Protein AF-A0A2M7XHK0-F1 (afdb_monomer)

InterPro domains:
  IPR019109 Magnetosome protein MamF/MmsF [PF09685] (21-106)

Structure (mmCIF, N/CA/C/O backbone):
data_AF-A0A2M7XHK0-F1
#
_entry.id   AF-A0A2M7XHK0-F1
#
loop_
_atom_site.group_PDB
_atom_site.id
_atom_site.type_symbol
_atom_site.label_atom_id
_atom_site.label_alt_id
_atom_site.label_comp_id
_atom_site.label_asym_id
_atom_site.label_entity_id
_atom_site.label_seq_id
_atom_site.pdbx_PDB_ins_code
_atom_site.Cartn_x
_atom_site.Cartn_y
_atom_site.Cartn_z
_atom_site.occupancy
_atom_site.B_iso_or_equiv
_atom_site.auth_seq_id
_atom_site.auth_comp_id
_atom_site.auth_asym_id
_atom_site.auth_atom_id
_atom_site.pdbx_PDB_model_num
ATOM 1 N N . MET A 1 1 ? -38.949 20.195 21.338 1.00 59.47 1 MET A N 1
ATOM 2 C CA . MET A 1 1 ? -37.762 19.516 20.780 1.00 59.47 1 MET A CA 1
ATOM 3 C C . MET A 1 1 ? -36.693 20.575 20.617 1.00 59.47 1 MET A C 1
ATOM 5 O O . MET A 1 1 ? -36.895 21.491 19.834 1.00 59.47 1 MET A O 1
ATOM 9 N N . ASP A 1 2 ? -35.660 20.538 21.456 1.00 71.19 2 ASP A N 1
ATOM 10 C CA . ASP A 1 2 ? -34.591 21.542 21.457 1.00 71.19 2 ASP A CA 1
ATOM 11 C C . ASP A 1 2 ? -33.578 21.239 20.339 1.00 71.19 2 ASP A C 1
ATOM 13 O O . ASP A 1 2 ? -33.194 20.088 20.125 1.00 71.19 2 ASP A O 1
ATOM 17 N N . SER A 1 3 ? -33.152 22.291 19.643 1.00 61.66 3 SER A N 1
ATOM 18 C CA . SER A 1 3 ? -32.046 22.348 18.682 1.00 61.66 3 SER A CA 1
ATOM 19 C C . SER A 1 3 ? -30.752 21.634 19.115 1.00 61.66 3 SER A C 1
ATOM 21 O O . SER A 1 3 ? -29.997 21.183 18.253 1.00 61.66 3 SER A O 1
ATOM 23 N N . SER A 1 4 ? -30.514 21.460 20.420 1.00 61.34 4 SER A N 1
ATOM 24 C CA . SER A 1 4 ? -29.409 20.652 20.962 1.00 61.34 4 SER A CA 1
ATOM 25 C C . SER A 1 4 ? -29.498 19.162 20.584 1.00 61.34 4 SER A C 1
ATOM 27 O O . SER A 1 4 ? -28.488 18.561 20.223 1.00 61.34 4 SER A O 1
ATOM 29 N N . SER A 1 5 ? -30.707 18.588 20.549 1.00 59.81 5 SER A N 1
ATOM 30 C CA . SER A 1 5 ? -30.943 17.179 20.178 1.00 59.81 5 SER A CA 1
ATOM 31 C C . SER A 1 5 ? -30.759 16.899 18.679 1.00 59.81 5 SER A C 1
ATOM 33 O O . SER A 1 5 ? -30.423 15.784 18.284 1.00 59.81 5 SER A O 1
ATOM 35 N N . ILE A 1 6 ? -30.927 17.924 17.837 1.00 62.75 6 ILE A N 1
ATOM 36 C CA . ILE A 1 6 ? -30.691 17.844 16.388 1.00 62.75 6 ILE A CA 1
ATOM 37 C C . ILE A 1 6 ? -29.180 17.887 16.104 1.00 62.75 6 ILE A C 1
ATOM 39 O O . ILE A 1 6 ? -28.692 17.134 15.261 1.00 62.75 6 ILE A O 1
ATOM 43 N N . ASN A 1 7 ? -28.423 18.684 16.867 1.00 57.84 7 ASN A N 1
ATOM 44 C CA . ASN A 1 7 ? -26.976 18.840 16.693 1.00 57.84 7 ASN A CA 1
ATOM 45 C C . ASN A 1 7 ? -26.150 17.639 17.191 1.00 57.84 7 ASN A C 1
ATOM 47 O O . ASN A 1 7 ? -25.118 17.339 16.592 1.00 57.84 7 ASN A O 1
ATOM 51 N N . GLU A 1 8 ? -26.596 16.898 18.211 1.00 56.47 8 GLU A N 1
ATOM 52 C CA . GLU A 1 8 ? -25.921 15.648 18.613 1.00 56.47 8 GLU A CA 1
ATOM 53 C C . GLU A 1 8 ? -26.088 14.527 17.576 1.00 56.47 8 GLU A C 1
ATOM 55 O O . GLU A 1 8 ? -25.137 13.794 17.295 1.00 56.47 8 GLU A O 1
ATOM 60 N N . SER A 1 9 ? -27.260 14.436 16.934 1.00 50.25 9 SER A N 1
ATOM 61 C CA . SER A 1 9 ? 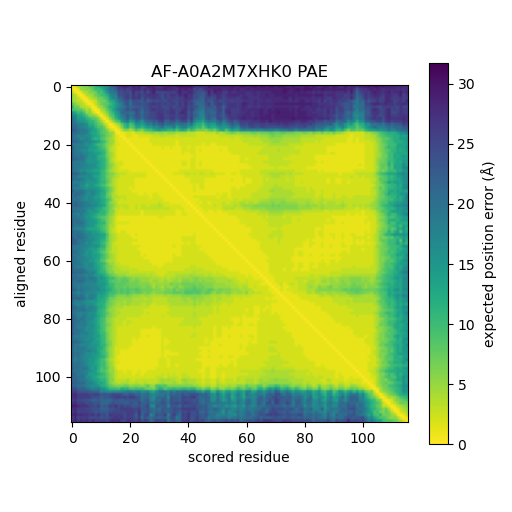-27.514 13.437 15.883 1.00 50.25 9 SER A CA 1
ATOM 62 C C . SER A 1 9 ? -26.663 13.657 14.624 1.00 50.25 9 SER A C 1
ATOM 64 O O . SER A 1 9 ? -26.352 12.705 13.913 1.00 50.25 9 SER A O 1
ATOM 66 N N . PHE A 1 10 ? -26.235 14.901 14.381 1.00 54.53 10 PHE A N 1
ATOM 67 C CA . PHE A 1 10 ? -25.440 15.292 13.215 1.00 54.53 10 PHE A CA 1
ATOM 68 C C . PHE A 1 10 ? -23.922 15.303 13.485 1.00 54.53 10 PHE A C 1
ATOM 70 O O . PHE A 1 10 ? -23.126 15.265 12.550 1.00 54.53 10 PHE A O 1
ATOM 77 N N . SER A 1 11 ? -23.505 15.310 14.757 1.00 47.94 11 SER A N 1
ATOM 78 C CA . SER A 1 11 ? -22.093 15.350 15.180 1.00 47.94 11 SER A CA 1
ATOM 79 C C . SER A 1 11 ? -21.393 13.973 15.161 1.00 47.94 11 SER A C 1
ATOM 81 O O . SER A 1 11 ? -20.178 13.877 15.327 1.00 47.94 11 SER A O 1
ATOM 83 N N . SER A 1 12 ? -22.123 12.878 14.919 1.00 48.69 12 SER A N 1
ATOM 84 C CA . SER A 1 12 ? -21.636 11.498 15.110 1.00 48.69 12 SER A CA 1
ATOM 85 C C . SER A 1 12 ? -21.327 10.706 13.827 1.00 48.69 12 SER A C 1
ATOM 87 O O . SER A 1 12 ? -21.318 9.478 13.852 1.00 48.69 12 SER A O 1
ATOM 89 N N . SER A 1 13 ? -21.048 11.346 12.686 1.00 51.34 13 SER A N 1
ATOM 90 C CA . SER A 1 13 ? -20.958 10.613 11.406 1.00 51.34 13 SER A CA 1
ATOM 91 C C . SER A 1 13 ? -19.550 10.175 10.965 1.00 51.34 13 SER A C 1
ATOM 93 O O . SER A 1 13 ? -19.389 9.749 9.820 1.00 51.34 13 SER A O 1
ATOM 9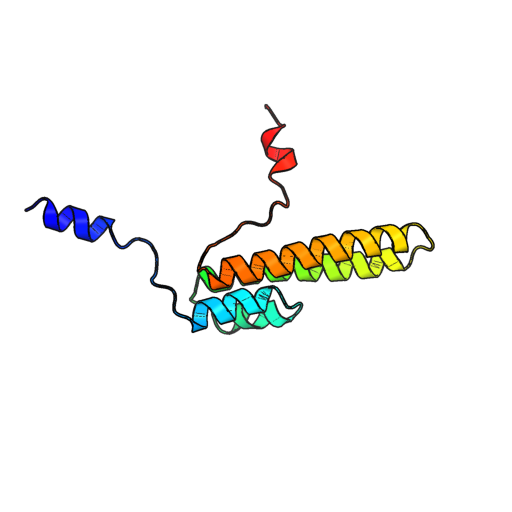5 N N . LYS A 1 14 ? -18.520 10.273 11.818 1.00 52.12 14 LYS A N 1
ATOM 96 C CA . LYS A 1 14 ? -17.243 9.571 11.593 1.00 52.12 14 LYS A CA 1
ATOM 97 C C . LYS A 1 14 ? -17.121 8.443 12.615 1.00 52.12 14 LYS A C 1
ATOM 99 O O . LYS A 1 14 ? -17.154 8.740 13.810 1.00 52.12 14 LYS A O 1
ATOM 104 N N . PRO A 1 15 ? -16.981 7.173 12.193 1.00 62.59 15 PRO A N 1
ATOM 105 C CA . PRO A 1 15 ? -16.735 6.099 13.143 1.00 62.59 15 PRO A CA 1
ATOM 106 C C . PRO A 1 15 ? -15.466 6.428 13.937 1.00 62.59 15 PRO A C 1
ATOM 108 O O . PRO A 1 15 ? -14.435 6.775 13.357 1.00 62.59 15 PRO A O 1
ATOM 111 N N . ASN A 1 16 ? -15.538 6.342 15.267 1.00 81.25 16 ASN A N 1
ATOM 112 C CA . ASN A 1 16 ? -14.351 6.400 16.115 1.00 81.25 16 ASN A CA 1
ATOM 113 C C . ASN A 1 16 ? -13.533 5.123 15.873 1.00 81.25 16 ASN A C 1
ATOM 115 O O . ASN A 1 16 ? -13.749 4.108 16.530 1.00 81.25 16 ASN A O 1
ATOM 119 N N . LEU A 1 17 ? -12.636 5.170 14.885 1.00 92.00 17 LEU A N 1
ATOM 120 C CA . LEU A 1 17 ? -11.798 4.040 14.489 1.00 92.00 17 LEU A CA 1
ATOM 121 C C . LEU A 1 17 ? -10.839 3.661 15.616 1.00 92.00 17 LEU A C 1
ATOM 123 O O . LEU A 1 17 ? -10.044 4.490 16.078 1.00 92.00 17 LEU A O 1
ATOM 127 N N . SER A 1 18 ? -10.869 2.391 16.010 1.00 95.44 18 SER A N 1
ATOM 128 C CA . SER A 1 18 ? -9.920 1.861 16.991 1.00 95.44 18 SER A CA 1
ATOM 129 C C . SER A 1 18 ? -8.493 1.811 16.426 1.00 95.44 18 SER A C 1
ATOM 131 O O . SER A 1 18 ? -8.274 1.759 15.212 1.00 95.44 18 SER A O 1
ATOM 133 N N . TRP A 1 19 ? -7.490 1.779 17.309 1.00 95.88 19 TRP A N 1
ATOM 134 C CA . TRP A 1 19 ? -6.096 1.573 16.896 1.00 95.88 19 TRP A CA 1
ATOM 135 C C . TRP A 1 19 ? -5.895 0.259 16.1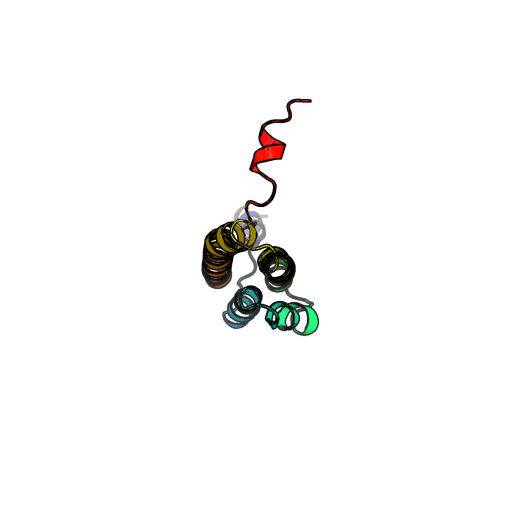45 1.00 95.88 19 TRP A C 1
ATOM 137 O O . TRP A 1 19 ? -5.119 0.209 15.193 1.00 95.88 19 TRP A O 1
ATOM 147 N N . GLU A 1 20 ? -6.628 -0.783 16.529 1.00 96.50 20 GLU A N 1
ATOM 148 C CA . GLU A 1 20 ? -6.600 -2.058 15.825 1.00 96.50 20 GLU A CA 1
ATOM 149 C C . GLU A 1 20 ? -7.077 -1.896 14.383 1.00 96.50 20 GLU A C 1
ATOM 151 O O . GLU A 1 20 ? -6.367 -2.292 13.466 1.00 96.50 20 GLU A O 1
ATOM 156 N N . GLU A 1 21 ? -8.232 -1.270 14.147 1.00 96.12 21 GLU A N 1
ATOM 157 C CA . GLU A 1 21 ? -8.741 -1.064 12.783 1.00 96.12 21 GLU A CA 1
ATOM 158 C C . GLU A 1 21 ? -7.747 -0.309 11.898 1.00 96.12 21 GLU A C 1
ATOM 160 O O . GLU A 1 21 ? -7.528 -0.697 10.749 1.00 96.12 21 GLU A O 1
ATOM 165 N N . LYS A 1 22 ? -7.083 0.707 12.455 1.00 97.75 22 LYS A N 1
ATOM 166 C CA . LYS A 1 22 ? -6.033 1.472 11.769 1.00 97.75 22 LYS A CA 1
ATOM 167 C C . LYS A 1 22 ? -4.816 0.621 11.415 1.00 97.75 22 LYS A C 1
ATOM 169 O O . LYS A 1 22 ? -4.300 0.727 10.303 1.00 97.75 22 LYS A O 1
ATOM 174 N N . ILE A 1 23 ? -4.372 -0.246 12.325 1.00 98.25 23 ILE A N 1
ATOM 175 C CA . ILE A 1 23 ? -3.262 -1.176 12.073 1.00 98.25 23 ILE A CA 1
ATOM 176 C C . ILE A 1 23 ? -3.649 -2.177 10.982 1.00 98.25 23 ILE A C 1
ATOM 178 O O . ILE A 1 23 ? -2.887 -2.376 10.038 1.00 98.25 23 ILE A O 1
ATOM 182 N N . PHE A 1 24 ? -4.843 -2.767 11.063 1.00 98.12 24 PHE A N 1
ATOM 183 C CA . PHE A 1 24 ? -5.329 -3.700 10.046 1.00 98.12 24 PHE A CA 1
ATOM 184 C C . PHE A 1 24 ? -5.443 -3.039 8.668 1.00 98.12 24 PHE A C 1
ATOM 186 O O . PHE A 1 24 ? -5.056 -3.651 7.676 1.00 98.12 24 PHE A O 1
ATOM 193 N N . ALA A 1 25 ? -5.907 -1.791 8.599 1.00 98.06 25 ALA A N 1
ATOM 194 C CA . ALA A 1 25 ? -5.901 -1.009 7.368 1.00 98.06 25 ALA A CA 1
ATOM 195 C C . ALA A 1 25 ? -4.475 -0.799 6.829 1.00 98.06 25 ALA A C 1
ATOM 197 O O . ALA A 1 25 ? -4.216 -1.109 5.665 1.00 98.06 25 ALA A O 1
ATOM 198 N N . ALA A 1 26 ? -3.534 -0.379 7.682 1.00 98.44 26 ALA A N 1
ATOM 199 C CA . ALA A 1 26 ? -2.143 -0.128 7.302 1.00 98.44 26 ALA A CA 1
ATOM 200 C C . ALA A 1 26 ? -1.424 -1.379 6.761 1.00 98.44 26 ALA A C 1
ATOM 202 O O . ALA A 1 26 ? -0.659 -1.274 5.800 1.00 98.44 26 ALA A O 1
ATOM 203 N N . LEU A 1 27 ? -1.713 -2.568 7.310 1.00 98.50 27 LEU A N 1
ATOM 204 C CA . LEU A 1 27 ? -1.178 -3.845 6.809 1.00 98.50 27 LEU A CA 1
ATOM 205 C C . LEU A 1 27 ? -1.479 -4.071 5.322 1.00 98.50 27 LEU A C 1
ATOM 207 O O . LEU A 1 27 ? -0.715 -4.755 4.643 1.00 98.50 27 LEU A O 1
ATOM 211 N N . SER A 1 28 ? -2.541 -3.463 4.790 1.00 98.38 28 SER A N 1
ATOM 212 C CA . SER A 1 28 ? -2.918 -3.608 3.383 1.00 98.38 28 SER A CA 1
ATOM 213 C C . SER A 1 28 ? -1.847 -3.161 2.399 1.00 98.38 28 SER A C 1
ATOM 215 O O . SER A 1 28 ? -1.804 -3.651 1.277 1.00 98.38 28 SER A O 1
ATOM 217 N N . TYR A 1 29 ? -0.957 -2.261 2.805 1.00 98.12 29 TYR A N 1
ATOM 218 C CA . TYR A 1 29 ? 0.069 -1.702 1.927 1.00 98.12 29 TYR A CA 1
ATOM 219 C C . TYR A 1 29 ? 1.410 -2.443 2.000 1.00 98.12 29 TYR A C 1
ATOM 221 O O . TYR A 1 29 ? 2.357 -2.065 1.304 1.00 98.12 29 TYR A O 1
ATOM 229 N N . LEU A 1 30 ? 1.491 -3.512 2.801 1.00 98.00 30 LEU A N 1
ATOM 230 C CA . LEU A 1 30 ? 2.669 -4.369 2.962 1.00 98.00 30 LEU A CA 1
ATOM 231 C C . LEU A 1 30 ? 2.560 -5.635 2.096 1.00 98.00 30 LEU A C 1
ATOM 233 O O . LEU A 1 30 ? 2.630 -6.766 2.578 1.00 98.00 30 LEU A O 1
ATOM 237 N N . GLY A 1 31 ? 2.366 -5.442 0.791 1.00 96.50 31 GLY A N 1
ATOM 238 C CA . GLY A 1 31 ? 2.294 -6.531 -0.182 1.00 96.50 31 GLY A CA 1
ATOM 239 C C . GLY A 1 31 ? 1.089 -7.442 0.052 1.00 96.50 31 GLY A C 1
ATOM 240 O O . GLY A 1 31 ? -0.035 -6.966 0.1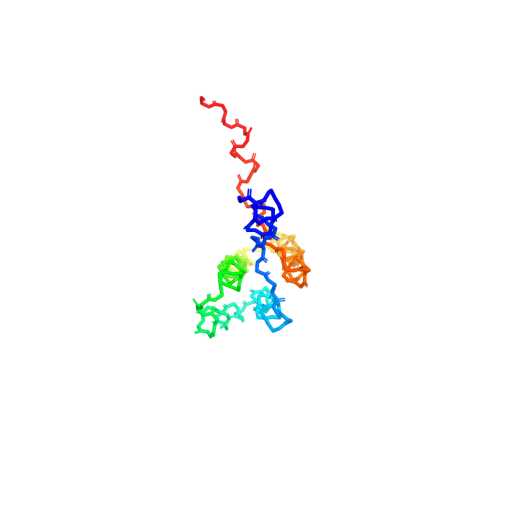46 1.00 96.50 31 GLY A O 1
ATOM 241 N N . VAL A 1 32 ? 1.316 -8.754 0.163 1.00 98.00 32 VAL A N 1
ATOM 242 C CA . VAL A 1 32 ? 0.251 -9.774 0.275 1.00 98.00 32 VAL A CA 1
ATOM 243 C C . VAL A 1 32 ? -0.614 -9.641 1.540 1.00 98.00 32 VAL A C 1
ATOM 245 O O . VAL A 1 32 ? -1.701 -10.215 1.620 1.00 98.00 32 VAL A O 1
ATOM 248 N N . LEU A 1 33 ? -0.171 -8.861 2.531 1.00 98.44 33 LEU A N 1
ATOM 249 C CA . LEU A 1 33 ? -0.867 -8.705 3.808 1.00 98.44 33 LEU A CA 1
ATOM 250 C C . LEU A 1 33 ? -2.233 -8.007 3.699 1.00 98.44 33 LEU A C 1
AT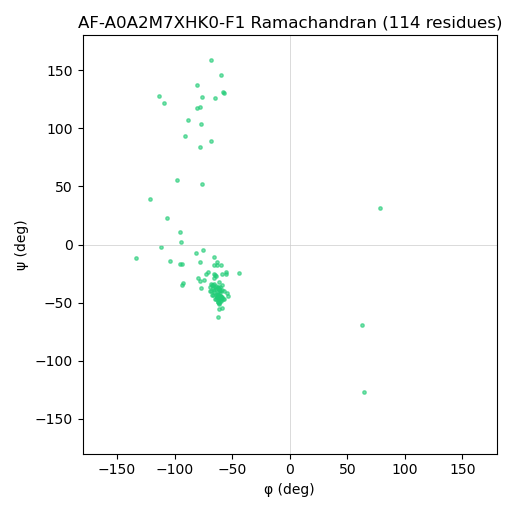OM 252 O O . LEU A 1 33 ? -3.014 -8.103 4.642 1.00 98.44 33 LEU A O 1
ATOM 256 N N . PHE A 1 34 ? -2.593 -7.413 2.553 1.00 97.81 34 PHE A N 1
ATOM 257 C CA . PHE A 1 34 ? -3.963 -6.937 2.284 1.00 97.81 34 PHE A CA 1
ATOM 258 C C . PHE A 1 34 ? -5.039 -8.019 2.437 1.00 97.81 34 PHE A C 1
ATOM 260 O O . PHE A 1 34 ? -6.196 -7.705 2.727 1.00 97.81 34 PHE A O 1
ATOM 267 N N . LEU A 1 35 ? -4.671 -9.296 2.305 1.00 98.38 35 LEU A N 1
ATOM 268 C CA . LEU A 1 35 ? -5.578 -10.413 2.556 1.00 98.38 35 LEU A CA 1
ATOM 269 C C . LEU A 1 35 ? -6.028 -10.482 4.025 1.00 98.38 35 LEU A C 1
ATOM 271 O O . LEU A 1 35 ? -7.126 -10.960 4.303 1.00 98.38 35 LEU A O 1
ATOM 275 N N . ILE A 1 36 ? -5.227 -9.977 4.969 1.00 98.12 36 ILE A N 1
ATOM 276 C CA . ILE A 1 36 ? -5.552 -10.010 6.399 1.00 98.12 36 ILE A CA 1
ATOM 277 C C . ILE A 1 36 ? -6.829 -9.202 6.698 1.00 98.12 36 ILE A C 1
ATOM 279 O O . ILE A 1 36 ? -7.814 -9.798 7.136 1.00 98.12 36 ILE A O 1
ATOM 283 N N . PRO A 1 37 ? -6.897 -7.878 6.460 1.00 96.00 37 PRO A N 1
ATOM 284 C CA . PRO A 1 37 ? -8.139 -7.134 6.664 1.00 96.00 37 PRO A CA 1
ATOM 285 C C . PRO A 1 37 ? -9.279 -7.642 5.769 1.00 96.00 37 PRO A C 1
ATOM 287 O O . PRO A 1 37 ? -10.426 -7.662 6.216 1.00 96.00 37 PRO A O 1
ATOM 290 N N . LEU A 1 38 ? -8.978 -8.135 4.559 1.00 96.94 38 LEU A N 1
ATOM 291 C CA . LEU A 1 38 ? -9.982 -8.688 3.645 1.00 96.94 38 LEU A CA 1
ATOM 292 C C . LEU A 1 38 ? -10.723 -9.903 4.229 1.00 96.94 38 LEU A C 1
ATOM 294 O O . LEU A 1 38 ? -11.941 -10.001 4.075 1.00 96.94 38 LEU A O 1
ATOM 298 N N . PHE A 1 39 ? -10.019 -10.812 4.908 1.00 97.19 39 PHE A N 1
ATOM 299 C CA . PHE A 1 39 ? -10.625 -12.015 5.491 1.00 97.19 39 PHE A CA 1
ATOM 300 C C . PHE A 1 39 ? -11.040 -11.846 6.956 1.00 97.19 39 PHE A C 1
ATOM 302 O O . PHE A 1 39 ? -12.075 -12.382 7.353 1.00 97.19 39 PHE A O 1
ATOM 309 N N . PHE A 1 40 ? -10.285 -11.078 7.747 1.00 96.50 40 PHE A N 1
ATOM 310 C CA . PHE A 1 40 ? -10.462 -10.995 9.203 1.00 96.50 40 PHE A CA 1
ATOM 311 C C . PHE A 1 40 ? -11.155 -9.711 9.685 1.00 96.50 40 PHE A C 1
ATOM 313 O O . PHE A 1 40 ? -11.626 -9.671 10.819 1.00 96.50 40 PHE A O 1
ATOM 320 N N . ARG A 1 41 ? -11.278 -8.665 8.851 1.00 95.75 41 ARG A N 1
ATOM 321 C CA . ARG A 1 41 ? -11.954 -7.395 9.200 1.00 95.75 41 ARG A CA 1
ATOM 322 C C . ARG A 1 41 ? -13.121 -7.065 8.261 1.00 95.75 41 ARG A C 1
ATOM 324 O O . ARG A 1 41 ? -13.382 -5.908 7.955 1.00 95.75 41 ARG A O 1
ATOM 331 N N . ARG A 1 42 ? -13.892 -8.086 7.868 1.00 93.31 42 ARG A N 1
ATOM 332 C CA . ARG A 1 42 ? -15.011 -8.000 6.900 1.00 93.31 42 ARG A CA 1
ATOM 333 C C . ARG A 1 42 ? -16.155 -7.049 7.277 1.00 93.31 42 ARG A C 1
ATOM 335 O O . ARG A 1 42 ? -16.961 -6.716 6.418 1.00 93.31 42 ARG A O 1
ATOM 342 N N . GLN A 1 43 ? -16.254 -6.652 8.542 1.00 94.06 43 GLN A N 1
ATOM 343 C CA . GLN A 1 43 ? -17.273 -5.710 9.019 1.00 94.06 43 GLN A CA 1
ATOM 344 C C . GLN A 1 43 ? -16.777 -4.255 9.033 1.00 94.06 43 GLN A C 1
ATOM 346 O O . GLN A 1 43 ? -17.592 -3.338 9.072 1.00 94.06 43 GLN A O 1
ATOM 351 N N . SER A 1 44 ? -15.460 -4.030 8.965 1.00 94.75 44 SER A N 1
ATOM 352 C CA . SER A 1 44 ? -14.877 -2.688 8.970 1.00 94.75 44 SER A CA 1
ATOM 353 C C . SER A 1 44 ? -14.787 -2.166 7.539 1.00 94.75 44 SER A C 1
ATOM 355 O O . SER A 1 44 ? -13.953 -2.616 6.751 1.00 94.75 44 SER A O 1
ATOM 357 N N . GLN A 1 45 ? -15.659 -1.214 7.192 1.00 95.88 45 GLN A N 1
ATOM 358 C CA . GLN A 1 45 ? -15.637 -0.571 5.872 1.00 95.88 45 GLN A CA 1
ATOM 359 C C . GLN A 1 45 ? -14.288 0.113 5.613 1.00 95.88 45 GLN A C 1
ATOM 361 O O . GLN A 1 45 ? -13.728 -0.051 4.533 1.00 95.88 45 GLN A O 1
ATOM 366 N N . PHE A 1 46 ? -13.721 0.750 6.642 1.00 96.44 46 PHE A N 1
ATOM 367 C CA . PHE A 1 46 ? -12.411 1.396 6.602 1.00 96.44 46 PHE A CA 1
ATOM 368 C C . PHE A 1 46 ? -11.273 0.408 6.302 1.00 96.44 46 PHE A C 1
ATOM 370 O O . PHE A 1 46 ? -10.479 0.610 5.380 1.00 96.44 46 PHE A O 1
ATOM 377 N N . ALA A 1 47 ? -11.206 -0.712 7.032 1.00 97.00 47 ALA A N 1
ATOM 378 C CA . ALA A 1 47 ? -10.176 -1.720 6.779 1.00 97.00 47 ALA A CA 1
ATOM 379 C C . ALA A 1 47 ? -10.335 -2.352 5.386 1.00 97.00 47 ALA A C 1
ATOM 381 O O . ALA A 1 47 ? -9.341 -2.583 4.700 1.00 97.00 47 ALA A O 1
ATOM 382 N N . LEU A 1 48 ? -11.573 -2.596 4.941 1.00 97.50 48 LEU A N 1
ATOM 383 C CA . LEU A 1 48 ? -11.853 -3.126 3.604 1.00 97.50 48 LEU A CA 1
ATOM 384 C C . LEU A 1 48 ? -11.530 -2.133 2.481 1.00 97.50 48 LEU A C 1
ATOM 386 O O . LEU A 1 48 ? -11.103 -2.562 1.407 1.00 97.50 48 LEU A O 1
ATOM 390 N N . PHE A 1 49 ? -11.711 -0.831 2.705 1.00 97.19 49 PHE A N 1
ATOM 391 C CA . PHE A 1 49 ? -11.302 0.215 1.770 1.00 97.19 49 PHE A CA 1
ATOM 392 C C . PHE A 1 49 ? -9.793 0.137 1.506 1.00 97.19 49 PHE A C 1
ATOM 394 O O . PHE A 1 49 ? -9.371 -0.051 0.359 1.00 97.19 49 PHE A O 1
ATOM 401 N N . HIS A 1 50 ? -8.985 0.161 2.570 1.00 96.94 50 HIS A N 1
ATOM 402 C CA . HIS A 1 50 ? -7.532 0.052 2.454 1.00 96.94 50 HIS A CA 1
ATOM 403 C C . HIS A 1 50 ? -7.089 -1.324 1.932 1.00 96.94 50 HIS A C 1
ATOM 405 O O . HIS A 1 50 ? -6.153 -1.388 1.136 1.00 96.94 50 HIS A O 1
ATOM 411 N N . ALA A 1 51 ? -7.800 -2.409 2.265 1.00 98.06 51 ALA A N 1
ATOM 412 C CA . ALA A 1 51 ? -7.522 -3.749 1.737 1.00 98.06 51 ALA A CA 1
ATOM 413 C C . ALA A 1 51 ? -7.648 -3.817 0.208 1.00 98.06 51 ALA A C 1
ATOM 415 O O . ALA A 1 51 ? -6.784 -4.382 -0.464 1.00 98.06 51 ALA A O 1
ATOM 416 N N . ARG A 1 52 ? -8.704 -3.222 -0.364 1.00 96.75 52 ARG A N 1
ATOM 417 C CA . ARG A 1 52 ? -8.913 -3.189 -1.823 1.00 96.75 52 ARG A CA 1
ATOM 418 C C . ARG A 1 52 ? -7.829 -2.373 -2.527 1.00 96.75 52 ARG A C 1
ATOM 420 O O . ARG A 1 52 ? -7.332 -2.796 -3.566 1.00 96.75 52 ARG A O 1
ATOM 427 N N . GLN A 1 53 ? -7.427 -1.237 -1.957 1.00 96.44 53 GLN A N 1
ATOM 428 C CA . GLN A 1 53 ? -6.316 -0.451 -2.499 1.00 96.44 53 GLN A CA 1
ATOM 429 C C . GLN A 1 53 ? -4.975 -1.176 -2.388 1.00 96.44 53 GLN A C 1
ATOM 431 O O . GLN A 1 53 ? -4.214 -1.206 -3.352 1.00 96.44 53 GLN A O 1
ATOM 436 N N . GLY A 1 54 ? -4.713 -1.804 -1.243 1.00 97.31 54 GLY A N 1
ATOM 437 C CA . GLY A 1 54 ? -3.555 -2.660 -1.024 1.00 97.31 54 GLY A CA 1
ATOM 438 C C . GLY A 1 54 ? -3.451 -3.778 -2.058 1.00 97.31 54 GLY A C 1
ATOM 439 O O . GLY A 1 54 ? -2.380 -4.003 -2.618 1.00 97.31 54 GLY A O 1
ATOM 440 N N . ALA A 1 55 ? -4.583 -4.402 -2.404 1.00 97.88 55 ALA A N 1
ATOM 441 C CA . ALA A 1 55 ? -4.660 -5.393 -3.474 1.00 97.88 55 ALA A CA 1
ATOM 442 C C . ALA A 1 55 ? -4.227 -4.819 -4.833 1.00 97.88 55 ALA A C 1
ATOM 444 O O . ALA A 1 55 ? -3.441 -5.447 -5.540 1.00 97.88 55 ALA A O 1
ATOM 445 N N . LEU A 1 56 ? -4.699 -3.618 -5.194 1.00 96.50 56 LEU A N 1
ATOM 446 C CA . LEU A 1 56 ? -4.306 -2.950 -6.442 1.00 96.50 56 LEU A CA 1
ATOM 447 C C . LEU A 1 56 ? -2.806 -2.641 -6.469 1.00 96.50 56 LEU A C 1
ATOM 449 O O . LEU A 1 56 ? -2.147 -2.900 -7.476 1.00 96.50 56 LEU A O 1
ATOM 453 N N . VAL A 1 57 ? -2.255 -2.137 -5.361 1.00 96.88 57 VAL A N 1
ATOM 454 C CA . VAL A 1 57 ? -0.814 -1.877 -5.227 1.00 96.88 57 VAL A CA 1
ATOM 455 C C . VAL A 1 57 ? -0.020 -3.179 -5.358 1.00 96.88 57 VAL A C 1
ATOM 457 O O .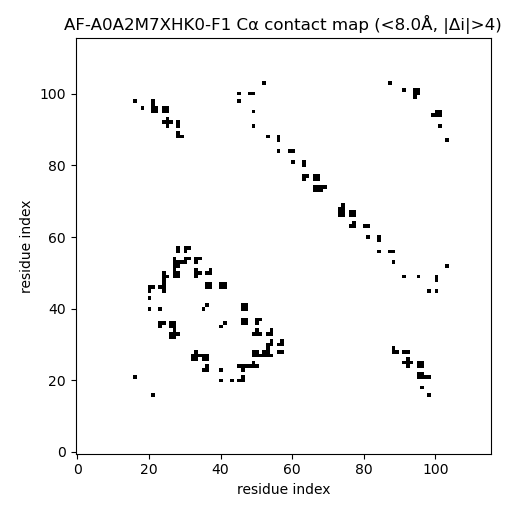 VAL A 1 57 ? 0.974 -3.219 -6.080 1.00 96.88 57 VAL A O 1
ATOM 460 N N . PHE A 1 58 ? -0.474 -4.265 -4.730 1.00 97.62 58 PHE A N 1
ATOM 461 C CA . PHE A 1 58 ? 0.167 -5.576 -4.831 1.00 97.62 58 PHE A CA 1
ATOM 462 C C . PHE A 1 58 ? 0.135 -6.145 -6.259 1.00 97.62 58 PHE A C 1
ATOM 464 O O . PHE A 1 58 ? 1.153 -6.628 -6.752 1.00 97.62 58 PHE A O 1
ATOM 471 N N . VAL A 1 59 ? -0.994 -6.034 -6.963 1.00 97.25 59 VAL A N 1
ATOM 472 C CA . VAL A 1 59 ? -1.083 -6.426 -8.380 1.00 97.25 59 VAL A CA 1
ATOM 473 C C . VAL A 1 59 ? -0.142 -5.579 -9.240 1.00 97.25 59 VAL A C 1
ATOM 475 O O . VAL A 1 59 ? 0.544 -6.124 -10.103 1.00 97.25 59 VAL A O 1
ATOM 478 N N . ALA A 1 60 ? -0.042 -4.271 -8.984 1.00 96.00 60 ALA A N 1
ATOM 479 C CA . ALA A 1 60 ? 0.895 -3.402 -9.693 1.00 96.00 60 ALA A CA 1
ATOM 480 C C . ALA A 1 60 ? 2.359 -3.823 -9.475 1.00 96.00 60 ALA A C 1
ATOM 482 O O . ALA A 1 60 ? 3.135 -3.821 -10.432 1.00 96.00 60 ALA A O 1
ATOM 483 N N . TRP A 1 61 ? 2.727 -4.258 -8.263 1.00 97.00 61 TRP A N 1
ATOM 484 C CA . TRP A 1 61 ? 4.045 -4.847 -7.995 1.00 97.00 61 TRP A CA 1
ATOM 485 C C . TRP A 1 61 ? 4.307 -6.101 -8.837 1.00 97.00 61 TRP A C 1
ATOM 487 O O . TRP A 1 61 ? 5.369 -6.207 -9.449 1.00 97.00 61 TRP A O 1
ATOM 497 N N . ILE A 1 62 ? 3.335 -7.015 -8.925 1.00 97.38 62 ILE A N 1
ATOM 498 C CA . ILE A 1 62 ? 3.452 -8.231 -9.747 1.00 97.38 62 ILE A CA 1
ATOM 499 C C . ILE A 1 62 ? 3.651 -7.872 -11.224 1.00 97.38 62 ILE A C 1
ATOM 501 O O . ILE A 1 62 ? 4.554 -8.403 -11.871 1.00 97.38 62 ILE A O 1
ATOM 505 N N . VAL A 1 63 ? 2.853 -6.943 -11.759 1.00 96.56 63 VAL A N 1
ATOM 506 C CA . VAL A 1 63 ? 2.996 -6.474 -13.148 1.00 96.56 63 VAL A CA 1
ATOM 507 C C . VAL A 1 63 ? 4.385 -5.881 -13.370 1.00 96.56 63 VAL A C 1
ATOM 509 O O . VAL A 1 63 ? 5.053 -6.222 -14.346 1.00 96.56 63 VAL A O 1
ATOM 512 N N . LEU A 1 64 ? 4.866 -5.053 -12.444 1.00 95.81 64 LEU A N 1
ATOM 513 C CA . LEU A 1 64 ? 6.179 -4.432 -12.556 1.00 95.81 64 LEU A CA 1
ATOM 514 C C . LEU A 1 64 ? 7.314 -5.469 -12.573 1.00 95.81 64 LEU A C 1
ATOM 516 O O . LEU A 1 64 ? 8.279 -5.305 -13.322 1.00 95.81 64 LEU A O 1
ATOM 520 N N . TRP A 1 65 ? 7.189 -6.563 -11.814 1.00 94.50 65 TRP A N 1
ATOM 521 C CA . TRP A 1 65 ? 8.135 -7.681 -11.877 1.00 94.50 65 TRP A CA 1
ATOM 522 C C . TRP A 1 65 ? 8.157 -8.358 -13.249 1.00 94.50 65 TRP A C 1
ATOM 524 O O . TRP A 1 65 ? 9.237 -8.690 -13.732 1.00 94.50 65 TRP A O 1
ATOM 534 N N . THR A 1 66 ? 7.012 -8.502 -13.923 1.00 94.38 66 THR A N 1
ATOM 535 C CA . THR A 1 66 ? 6.987 -9.071 -15.286 1.00 94.38 66 T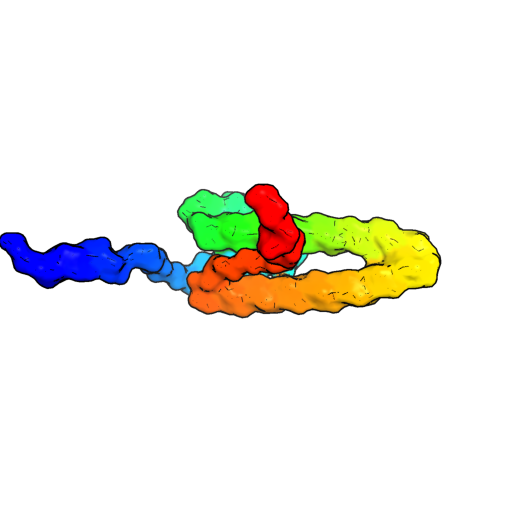HR A CA 1
ATOM 536 C C . THR A 1 66 ? 7.664 -8.165 -16.318 1.00 94.38 66 THR A C 1
ATOM 538 O O . THR A 1 66 ? 8.354 -8.654 -17.210 1.00 94.38 66 THR A O 1
ATOM 541 N N . VAL A 1 67 ? 7.545 -6.840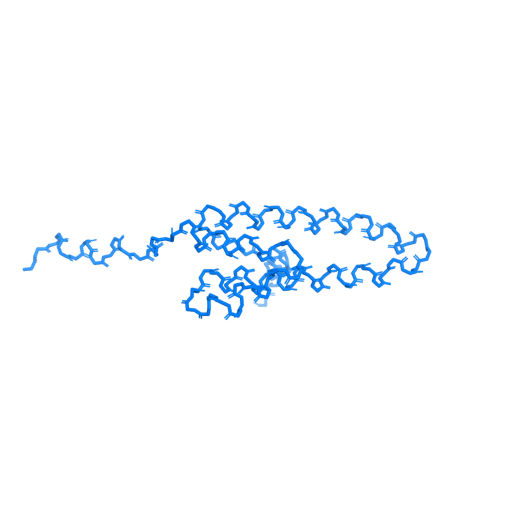 -16.168 1.00 92.31 67 VAL A N 1
ATOM 542 C CA . VAL A 1 67 ? 8.183 -5.857 -17.062 1.00 92.31 67 VAL A CA 1
ATOM 543 C C . VAL A 1 67 ? 9.712 -5.898 -16.954 1.00 92.31 67 VAL A C 1
ATOM 545 O O . VAL A 1 67 ? 10.405 -5.638 -17.937 1.00 92.31 67 VAL A O 1
ATOM 548 N N . ASN A 1 68 ? 10.253 -6.285 -15.795 1.00 91.69 68 ASN A N 1
ATOM 549 C CA . ASN A 1 68 ? 11.696 -6.348 -15.548 1.00 91.69 68 ASN A CA 1
ATOM 550 C C . ASN A 1 68 ? 12.446 -7.362 -16.440 1.00 91.69 68 ASN A C 1
ATOM 552 O O . ASN A 1 68 ? 13.658 -7.242 -16.602 1.00 91.69 68 ASN A O 1
ATOM 556 N N . VAL A 1 69 ? 11.738 -8.314 -17.064 1.00 93.81 69 VAL A N 1
ATOM 557 C CA . VAL A 1 69 ? 12.318 -9.321 -17.976 1.00 93.81 69 VAL A CA 1
ATOM 558 C C . VAL A 1 69 ? 12.913 -8.687 -19.242 1.00 93.81 69 VAL A C 1
ATOM 560 O O . VAL A 1 69 ? 13.839 -9.243 -19.830 1.00 93.81 69 VAL A O 1
ATOM 563 N N . VAL A 1 70 ? 12.417 -7.518 -19.664 1.00 93.25 70 VAL A N 1
ATOM 564 C CA . VAL A 1 70 ? 12.927 -6.808 -20.847 1.00 93.25 70 VAL A CA 1
ATOM 565 C C . VAL A 1 70 ? 14.243 -6.091 -20.501 1.00 93.25 70 VAL A C 1
ATOM 567 O O . VAL A 1 70 ? 14.231 -5.180 -19.664 1.00 93.25 70 VAL A O 1
ATOM 570 N N . PRO A 1 71 ? 15.378 -6.423 -21.152 1.00 93.62 71 PRO A N 1
ATOM 571 C CA . PRO A 1 71 ? 16.658 -5.778 -20.871 1.00 93.62 71 PRO A CA 1
ATOM 572 C C . PRO A 1 71 ? 16.614 -4.268 -21.122 1.00 93.62 71 PRO A C 1
ATOM 574 O O . PRO A 1 71 ? 15.958 -3.802 -22.055 1.00 93.62 71 PRO A O 1
ATOM 577 N N . LEU A 1 72 ? 17.355 -3.510 -20.309 1.00 94.38 72 LEU A N 1
ATOM 578 C CA . LEU A 1 72 ? 17.478 -2.048 -20.349 1.00 94.38 72 LEU A CA 1
ATOM 579 C C . LEU A 1 72 ? 16.162 -1.291 -20.080 1.00 94.38 72 LEU A C 1
ATOM 581 O O . LEU A 1 72 ? 16.015 -0.691 -19.017 1.00 94.38 72 LEU A O 1
ATOM 585 N N . LEU A 1 73 ? 15.186 -1.335 -20.991 1.00 94.81 73 LEU A N 1
ATOM 586 C CA . LEU A 1 73 ? 13.940 -0.569 -20.859 1.00 94.81 73 LEU A CA 1
ATOM 587 C C . LEU A 1 73 ? 13.070 -1.073 -19.699 1.00 94.81 73 LEU A C 1
ATOM 589 O O . LEU A 1 73 ? 12.569 -0.273 -18.909 1.00 94.81 73 LEU A O 1
ATOM 593 N N . GLY A 1 74 ? 12.933 -2.394 -19.559 1.00 95.75 74 GLY A N 1
ATOM 594 C CA . GLY A 1 74 ? 12.163 -2.998 -18.473 1.00 95.75 74 GLY A CA 1
ATOM 595 C C . GLY A 1 74 ? 12.758 -2.710 -17.096 1.00 95.75 74 GLY A C 1
ATOM 596 O O . GLY A 1 74 ? 12.025 -2.455 -16.144 1.00 95.75 74 GLY A O 1
ATOM 597 N N . GLN A 1 75 ? 14.088 -2.661 -16.996 1.00 96.00 75 GLN A N 1
ATOM 598 C CA . GLN A 1 75 ? 14.800 -2.343 -15.754 1.00 96.00 75 GLN A CA 1
ATOM 599 C C . GLN A 1 75 ? 14.629 -0.878 -15.344 1.00 96.00 75 GLN A C 1
ATOM 601 O O . GLN A 1 75 ? 14.410 -0.599 -14.166 1.00 96.00 75 GLN A O 1
ATOM 606 N N . ILE A 1 76 ? 14.662 0.050 -16.308 1.00 96.94 76 ILE A N 1
ATOM 607 C CA . ILE A 1 76 ? 14.398 1.474 -16.059 1.00 96.94 76 ILE A CA 1
ATOM 608 C C . ILE A 1 76 ? 12.965 1.662 -15.547 1.00 96.94 76 ILE A C 1
ATOM 610 O O . ILE A 1 76 ? 12.760 2.298 -14.512 1.00 96.94 76 ILE A O 1
ATOM 614 N N . ILE A 1 77 ? 11.978 1.071 -16.230 1.00 96.50 77 ILE A N 1
ATOM 615 C CA . ILE A 1 77 ? 10.567 1.141 -15.816 1.00 96.50 77 ILE A CA 1
ATOM 616 C C . ILE A 1 77 ? 10.388 0.526 -14.428 1.00 96.50 77 ILE A C 1
ATOM 618 O O . ILE A 1 77 ? 9.727 1.117 -13.578 1.00 96.50 77 ILE A O 1
ATOM 622 N N . TRP A 1 78 ? 11.006 -0.629 -14.180 1.00 96.69 78 TRP A N 1
ATOM 623 C CA . TRP A 1 78 ? 10.969 -1.287 -12.881 1.00 96.69 78 TRP A CA 1
ATOM 624 C C . TRP A 1 78 ? 11.546 -0.403 -11.773 1.00 96.69 78 TRP A C 1
ATOM 626 O O . TRP A 1 78 ? 10.913 -0.246 -10.731 1.00 96.69 78 TRP A O 1
ATOM 636 N N . PHE A 1 79 ? 12.694 0.238 -12.000 1.00 96.69 79 PHE A N 1
ATOM 637 C CA . PHE A 1 79 ? 13.331 1.087 -10.997 1.00 96.69 79 PHE A CA 1
ATOM 638 C C . PHE A 1 79 ? 12.425 2.260 -10.602 1.00 96.69 79 PHE A C 1
ATOM 640 O O . PHE A 1 79 ? 12.055 2.393 -9.435 1.00 96.69 79 PHE A O 1
ATOM 647 N N . PHE A 1 80 ? 11.980 3.064 -11.569 1.00 97.56 80 PHE A N 1
ATOM 648 C CA . PHE A 1 80 ? 11.120 4.216 -11.276 1.00 97.56 80 PHE A CA 1
ATOM 649 C C . PHE A 1 80 ? 9.728 3.806 -10.785 1.00 97.56 80 PHE A C 1
ATOM 651 O O . PHE A 1 80 ? 9.205 4.404 -9.844 1.00 97.56 80 PHE A O 1
ATOM 658 N N . GLY A 1 81 ? 9.143 2.760 -11.371 1.00 96.31 81 GLY A N 1
ATOM 659 C CA . GLY A 1 81 ? 7.860 2.214 -10.936 1.00 96.31 81 GLY A CA 1
ATOM 660 C C . GLY A 1 81 ? 7.901 1.724 -9.489 1.00 96.31 81 GLY A C 1
ATOM 661 O O . GLY A 1 81 ? 6.961 1.971 -8.737 1.00 96.31 81 GLY A O 1
ATOM 662 N N . SER A 1 82 ? 9.008 1.104 -9.067 1.00 96.56 82 SER A N 1
ATOM 663 C CA . SER A 1 82 ? 9.158 0.586 -7.704 1.00 96.56 82 SER A CA 1
ATOM 664 C C . SER A 1 82 ? 9.205 1.716 -6.675 1.00 96.56 82 SER A C 1
ATOM 666 O O . SER A 1 82 ? 8.580 1.612 -5.622 1.00 96.56 82 SER A O 1
ATOM 668 N N . ILE A 1 83 ? 9.850 2.839 -7.012 1.00 97.56 83 ILE A N 1
ATOM 669 C CA . ILE A 1 83 ? 9.869 4.049 -6.182 1.00 97.56 83 ILE A CA 1
ATOM 670 C C . ILE A 1 83 ? 8.457 4.630 -6.047 1.00 97.56 83 ILE A C 1
ATOM 672 O O . ILE A 1 83 ? 8.025 4.937 -4.936 1.00 97.56 83 ILE A O 1
ATOM 676 N N . VAL A 1 84 ? 7.713 4.750 -7.151 1.00 96.19 84 VAL A N 1
ATOM 677 C CA . VAL A 1 84 ? 6.333 5.265 -7.125 1.00 96.19 84 VAL A CA 1
ATOM 678 C C . VAL A 1 84 ? 5.425 4.375 -6.274 1.00 96.19 84 VAL A C 1
ATOM 680 O O . VAL A 1 84 ? 4.704 4.886 -5.415 1.00 96.19 84 VAL A O 1
ATOM 683 N N . LEU A 1 85 ? 5.480 3.054 -6.463 1.00 96.25 85 LEU A N 1
ATOM 684 C CA . LEU A 1 85 ? 4.681 2.113 -5.676 1.00 96.25 85 LEU A CA 1
ATOM 685 C C . LEU A 1 85 ? 5.074 2.122 -4.195 1.00 96.25 85 LEU A C 1
ATOM 687 O O . LEU A 1 85 ? 4.194 2.049 -3.340 1.00 96.25 85 LEU A O 1
ATOM 691 N N . LEU A 1 86 ? 6.363 2.274 -3.878 1.00 97.38 86 LEU A N 1
ATOM 692 C CA . LEU A 1 86 ? 6.831 2.403 -2.499 1.00 97.38 86 LEU A CA 1
ATOM 693 C C . LEU A 1 86 ? 6.280 3.670 -1.830 1.00 97.38 86 LEU A C 1
ATOM 695 O O . LEU A 1 86 ? 5.781 3.599 -0.707 1.00 97.38 86 LEU A O 1
ATOM 699 N N . ILE A 1 87 ? 6.318 4.812 -2.522 1.00 97.12 87 ILE A N 1
ATOM 700 C CA . ILE A 1 87 ? 5.741 6.071 -2.023 1.00 97.12 87 ILE A CA 1
ATOM 701 C C . ILE A 1 87 ? 4.240 5.902 -1.777 1.00 97.12 87 ILE A C 1
ATOM 703 O O . ILE A 1 87 ? 3.747 6.276 -0.714 1.00 97.12 87 ILE A O 1
ATOM 707 N N . ILE A 1 88 ? 3.522 5.301 -2.729 1.00 96.69 88 ILE A N 1
ATOM 708 C CA . ILE A 1 88 ? 2.093 5.012 -2.595 1.00 96.69 88 ILE A CA 1
ATOM 709 C C . ILE A 1 88 ? 1.816 4.134 -1.365 1.00 96.69 88 ILE A C 1
ATOM 711 O O . ILE A 1 88 ? 0.925 4.463 -0.583 1.00 96.69 88 ILE A O 1
ATOM 715 N N . SER A 1 89 ? 2.586 3.062 -1.157 1.00 97.31 89 SER A N 1
ATOM 716 C CA . SER A 1 89 ? 2.453 2.205 0.026 1.00 97.31 89 SER A CA 1
ATOM 717 C C . SER A 1 89 ? 2.673 2.979 1.327 1.00 97.31 89 SER A C 1
ATOM 719 O O . SER A 1 89 ? 1.876 2.850 2.255 1.00 97.31 89 SER A O 1
ATOM 721 N N . ILE A 1 90 ? 3.714 3.817 1.402 1.00 98.19 90 ILE A N 1
ATOM 722 C CA . ILE A 1 90 ? 4.014 4.623 2.598 1.00 98.19 90 ILE A CA 1
ATOM 723 C C . ILE A 1 90 ? 2.884 5.618 2.884 1.00 98.19 90 ILE A C 1
ATOM 725 O O . ILE A 1 90 ? 2.437 5.724 4.026 1.00 98.19 90 ILE A O 1
ATOM 729 N N . LEU A 1 91 ? 2.389 6.322 1.862 1.00 97.56 91 LEU A N 1
ATOM 730 C CA . LEU A 1 91 ? 1.260 7.242 2.017 1.00 97.56 91 LEU A CA 1
ATOM 731 C C . LEU A 1 91 ? 0.008 6.496 2.480 1.00 97.56 91 LEU A C 1
ATOM 733 O O . LEU A 1 91 ? -0.626 6.921 3.443 1.00 97.56 91 LEU A O 1
ATOM 737 N N . GLY A 1 92 ? -0.294 5.349 1.870 1.00 97.62 92 GLY A N 1
ATOM 738 C CA . GLY A 1 92 ? -1.394 4.483 2.282 1.00 97.62 92 GLY A CA 1
ATOM 739 C C . GLY A 1 92 ? -1.330 4.109 3.763 1.00 97.62 92 GLY A C 1
ATOM 740 O O . GLY A 1 92 ? -2.329 4.235 4.470 1.00 97.62 92 GLY A O 1
ATOM 741 N N . ILE A 1 93 ? -0.144 3.744 4.262 1.00 98.50 93 ILE A N 1
ATOM 742 C CA . ILE A 1 93 ? 0.094 3.465 5.688 1.00 98.50 93 ILE A CA 1
ATOM 743 C C . ILE A 1 93 ? -0.168 4.708 6.544 1.00 98.50 93 ILE A C 1
ATOM 745 O O . ILE A 1 93 ? -0.891 4.623 7.535 1.00 98.50 93 ILE A O 1
ATOM 749 N N . ILE A 1 94 ? 0.387 5.866 6.174 1.00 98.38 94 ILE A N 1
ATOM 750 C CA . ILE A 1 94 ? 0.227 7.112 6.942 1.00 98.38 94 ILE A CA 1
ATOM 751 C C . ILE A 1 94 ? -1.252 7.499 7.054 1.00 98.38 94 ILE A C 1
ATOM 753 O O . ILE A 1 94 ? -1.727 7.779 8.156 1.00 98.38 94 ILE A O 1
ATOM 757 N N . TYR A 1 95 ? -1.986 7.489 5.941 1.00 97.56 95 TYR A N 1
ATOM 758 C CA . TYR A 1 95 ? -3.414 7.812 5.926 1.00 97.56 95 TYR A CA 1
ATOM 759 C C . TYR A 1 95 ? -4.244 6.774 6.695 1.00 97.56 95 TYR A C 1
ATOM 761 O O . TYR A 1 95 ? -5.094 7.154 7.503 1.00 97.56 95 TYR A O 1
ATOM 769 N N . SER A 1 96 ? -3.906 5.484 6.580 1.00 97.38 96 SER A N 1
ATOM 770 C CA . SER A 1 96 ? -4.531 4.420 7.384 1.00 97.38 96 SER A CA 1
ATOM 771 C C . SER A 1 96 ? -4.383 4.681 8.888 1.00 97.38 96 SER A C 1
ATOM 773 O O . SER A 1 96 ? -5.351 4.610 9.644 1.00 97.38 96 SER A O 1
ATOM 775 N N . LEU A 1 97 ? -3.175 5.039 9.338 1.00 97.88 97 LEU A N 1
ATOM 776 C CA . LEU A 1 97 ? -2.888 5.313 10.751 1.00 97.88 97 LEU A CA 1
ATOM 777 C C . LEU A 1 97 ? -3.523 6.619 11.254 1.00 97.88 97 LEU A C 1
ATOM 779 O O . LEU A 1 97 ? -3.811 6.753 12.447 1.00 97.88 97 LEU A O 1
ATOM 783 N N . ARG A 1 98 ? -3.807 7.567 10.357 1.00 96.88 98 ARG A N 1
ATOM 784 C CA . ARG A 1 98 ? -4.603 8.764 10.668 1.00 96.88 98 ARG A CA 1
ATOM 785 C C . ARG A 1 98 ? -6.106 8.483 10.732 1.00 96.88 98 ARG A C 1
ATOM 787 O O . ARG A 1 98 ? -6.830 9.262 11.344 1.00 96.88 98 ARG A O 1
ATOM 794 N N . GLY A 1 99 ? -6.564 7.338 10.224 1.00 95.62 99 GLY A N 1
ATOM 795 C CA . GLY A 1 99 ? -7.990 7.020 10.119 1.00 95.62 99 GLY A CA 1
ATOM 796 C C . GLY A 1 99 ? -8.659 7.722 8.936 1.00 95.62 99 GLY A C 1
ATOM 797 O O . GLY A 1 99 ? -9.822 8.106 9.027 1.00 95.62 99 GLY A O 1
ATOM 798 N N . GLU A 1 100 ? -7.906 7.953 7.862 1.00 95.12 100 GLU A N 1
ATOM 799 C CA . GLU A 1 100 ? -8.345 8.680 6.674 1.00 95.12 100 GLU A CA 1
ATOM 800 C C . GLU A 1 100 ? -8.399 7.743 5.462 1.00 95.12 100 GLU A C 1
ATOM 802 O O . GLU A 1 100 ? -7.411 7.091 5.124 1.00 95.12 100 GLU A O 1
ATOM 807 N N . GLU A 1 101 ? -9.540 7.716 4.773 1.00 94.19 101 GLU A N 1
ATOM 808 C CA . GLU A 1 101 ? -9.708 6.990 3.511 1.00 94.19 101 GLU A CA 1
ATOM 809 C C . GLU A 1 101 ? -9.081 7.792 2.366 1.00 94.19 101 GLU A C 1
ATOM 811 O O . GLU A 1 101 ? -9.730 8.583 1.681 1.00 94.19 101 GLU A O 1
ATOM 816 N N . TRP A 1 102 ? -7.773 7.631 2.185 1.00 92.19 102 TRP A N 1
ATOM 817 C CA . TRP A 1 102 ? -7.062 8.254 1.075 1.00 92.19 102 TRP A CA 1
ATOM 818 C C . TRP A 1 102 ? -7.240 7.445 -0.205 1.00 92.19 102 TRP A C 1
ATOM 820 O O . TRP A 1 102 ? -6.825 6.291 -0.286 1.00 92.19 102 TRP A O 1
ATOM 830 N N . GLU A 1 103 ? -7.852 8.044 -1.224 1.00 89.81 103 GLU A N 1
ATOM 831 C CA . GLU A 1 103 ? -7.948 7.442 -2.551 1.00 89.81 103 GLU A CA 1
ATOM 832 C C . GLU A 1 103 ? -6.632 7.544 -3.318 1.00 89.81 103 GLU A C 1
ATOM 834 O O . GLU A 1 103 ? -6.080 8.631 -3.505 1.00 89.81 103 GLU A O 1
ATOM 839 N N . LEU A 1 104 ? -6.143 6.400 -3.808 1.00 82.69 104 LEU A N 1
ATOM 840 C CA . LEU A 1 104 ? -4.982 6.380 -4.689 1.00 82.69 104 LEU A CA 1
ATOM 841 C C . LEU A 1 104 ? -5.266 7.244 -5.931 1.00 82.69 104 LEU A C 1
ATOM 843 O O . LEU A 1 104 ? -6.293 7.047 -6.588 1.00 82.69 104 LEU A O 1
ATOM 847 N N . PRO A 1 105 ? -4.356 8.151 -6.328 1.00 75.69 105 PRO A N 1
ATOM 848 C CA . PRO A 1 105 ? -4.541 9.025 -7.485 1.00 75.69 105 PRO A CA 1
ATOM 849 C C . PRO A 1 105 ? -4.321 8.277 -8.818 1.00 75.69 105 PRO A C 1
ATOM 851 O O . PRO A 1 105 ? -3.543 8.707 -9.662 1.00 75.69 105 PRO A O 1
ATOM 854 N N . ILE A 1 106 ? -4.998 7.141 -9.020 1.00 63.53 106 ILE A N 1
ATOM 855 C CA . ILE A 1 106 ? -4.790 6.229 -10.160 1.00 63.53 106 ILE A CA 1
ATOM 856 C C . ILE A 1 106 ? -5.499 6.744 -11.425 1.00 63.53 106 ILE A C 1
ATOM 858 O O . ILE A 1 106 ? -5.035 6.495 -12.533 1.00 63.53 106 ILE A O 1
ATOM 862 N N . LEU A 1 107 ? -6.608 7.487 -11.285 1.00 53.31 107 LEU A N 1
ATOM 863 C CA . LEU A 1 107 ? -7.488 7.846 -12.417 1.00 53.31 107 LEU A CA 1
ATOM 864 C C . LEU A 1 107 ? -7.910 9.326 -12.480 1.00 53.31 107 LEU A C 1
ATOM 866 O O . LEU A 1 107 ? -8.410 9.790 -13.507 1.00 53.31 107 LEU A O 1
ATOM 870 N N . GLY A 1 108 ? -7.672 10.108 -11.422 1.00 50.03 108 GLY A N 1
ATOM 871 C CA . GLY A 1 108 ? -8.138 11.500 -11.332 1.00 50.03 108 GLY A CA 1
ATOM 872 C C . GLY A 1 108 ? -7.505 12.470 -12.341 1.00 50.03 108 GLY A C 1
ATOM 873 O O . GLY A 1 108 ? -8.056 13.544 -12.585 1.00 50.03 108 GLY A O 1
ATOM 874 N N . ILE A 1 109 ? -6.376 12.099 -12.956 1.00 51.94 109 ILE A N 1
ATOM 875 C CA . ILE A 1 109 ? -5.665 12.947 -13.926 1.00 51.94 109 ILE A CA 1
ATOM 876 C C . ILE A 1 109 ? -6.354 12.934 -15.303 1.00 51.94 109 ILE A C 1
ATOM 878 O O . ILE A 1 109 ? -6.363 13.961 -15.982 1.00 51.94 109 ILE A O 1
ATOM 882 N N . TYR A 1 110 ? -6.997 11.828 -15.693 1.00 53.75 110 TYR A N 1
ATOM 883 C CA . TYR A 1 110 ? -7.656 11.709 -17.002 1.00 53.75 110 TYR A CA 1
ATOM 884 C C . TYR A 1 110 ? -9.140 12.100 -16.961 1.00 53.75 110 TYR A C 1
ATOM 886 O O . TYR A 1 110 ? -9.632 12.719 -17.902 1.00 53.75 110 TYR A O 1
ATOM 894 N N . ALA A 1 111 ? -9.838 11.848 -15.847 1.00 57.41 111 ALA A N 1
ATOM 895 C CA . ALA A 1 111 ? -11.254 12.204 -15.706 1.00 57.41 111 ALA A CA 1
ATOM 896 C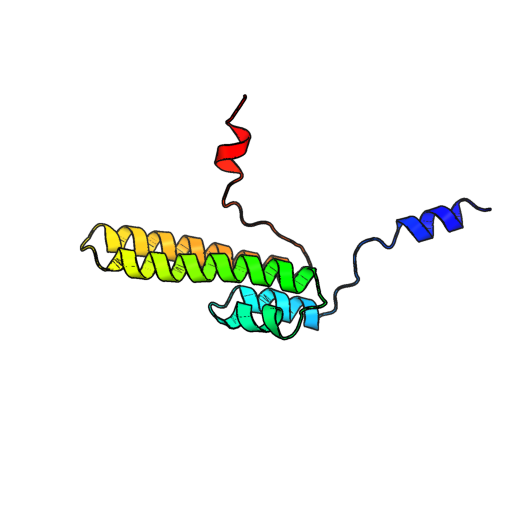 C . ALA A 1 111 ? -11.497 13.727 -15.697 1.00 57.41 111 ALA A C 1
ATOM 898 O O . ALA A 1 111 ? -12.468 14.202 -16.275 1.00 57.41 111 ALA A O 1
ATOM 899 N N . LYS A 1 112 ? -10.586 14.525 -15.119 1.00 52.16 112 LYS A N 1
ATOM 900 C CA . LYS A 1 112 ? -10.723 15.997 -15.067 1.00 52.16 112 LYS A CA 1
ATOM 901 C C . LYS A 1 112 ? -10.424 16.713 -16.394 1.00 52.16 112 LYS A C 1
ATOM 903 O O . LYS A 1 112 ? -10.587 17.930 -16.465 1.00 52.16 112 LYS A O 1
ATOM 908 N N . ARG A 1 113 ? -9.982 15.998 -17.438 1.00 53.84 113 ARG A N 1
ATOM 909 C CA . ARG A 1 113 ? -9.703 16.572 -18.771 1.00 53.84 113 ARG A CA 1
ATOM 910 C C . ARG A 1 113 ? -10.664 16.122 -19.869 1.00 53.84 113 ARG A C 1
ATOM 912 O O . ARG A 1 113 ? -10.565 16.630 -20.982 1.00 53.84 113 ARG A O 1
ATOM 919 N N . LEU A 1 114 ? -11.617 15.249 -19.562 1.00 56.91 114 LEU A N 1
ATOM 920 C CA . LEU A 1 114 ? -12.712 14.927 -20.469 1.00 56.91 114 LEU A CA 1
ATOM 921 C C . LEU A 1 114 ? -13.881 15.871 -20.177 1.00 56.91 114 LEU A C 1
ATOM 923 O O . LEU A 1 114 ? -14.699 15.619 -19.299 1.00 56.91 114 LEU A O 1
ATOM 927 N N . LYS A 1 115 ? -13.932 16.988 -20.910 1.00 51.94 115 LYS A N 1
ATOM 928 C CA . LYS A 1 115 ? -15.206 17.658 -21.180 1.00 51.94 115 LYS A CA 1
ATOM 929 C C . LYS A 1 115 ? -15.893 16.838 -22.270 1.00 51.94 115 LYS A C 1
ATOM 931 O O . LYS A 1 115 ? -15.459 16.895 -23.418 1.00 51.94 115 LYS A O 1
ATOM 936 N N . LEU A 1 116 ? -16.886 16.047 -21.888 1.00 60.12 116 LEU A N 1
ATOM 937 C CA . LEU A 1 116 ? -17.980 15.688 -22.787 1.00 60.12 116 LEU A CA 1
ATOM 938 C C . LEU A 1 116 ? -19.105 16.695 -22.553 1.00 60.12 116 LEU A C 1
ATOM 940 O O . LEU A 1 116 ? -19.296 17.067 -21.371 1.00 60.12 116 LEU A O 1
#

Radius of gyration: 18.66 Å; Cα contacts (8 Å, |Δi|>4): 126; chains: 1; bounding box: 55×34×44 Å

Solvent-accessible surface area (backbone atoms only — not comparable to full-atom values): 6438 Å² total; per-residue (Å²): 136,62,73,67,66,57,52,58,72,67,71,63,84,66,82,85,74,49,74,64,52,21,49,41,15,25,38,3,44,61,46,78,42,11,53,51,17,53,72,76,30,75,85,41,66,68,18,38,52,35,12,55,52,12,46,53,53,36,51,51,53,56,53,39,58,63,43,40,73,41,78,70,63,19,44,52,52,32,55,57,49,50,54,53,53,50,52,50,27,52,50,48,27,53,31,20,65,72,71,44,93,74,78,77,84,81,58,65,78,61,61,78,68,62,84,125

Organism: NCBI:txid1975033

Mean predicted aligned error: 8.44 Å

Secondary structure (DSSP, 8-state):
--HHHHHHHHS--S----HHHHHHHHHTTSGGGGHHHHHH-TT-HHHHHHHHHHHHHHHHHHHHHHHTTSTTHHHHHHHHHHHHHHHHHHHHHHHHHHT--PPPSSSHHHHTT---

Nearest PDB structures (foldseek):
  7tjy-assembly1_T  TM=5.729E-01  e=5.583E+00  Saccharomyces cerevisiae

Sequence (116 aa):
MDSSSINESFSSSKPNLSWEEKIFAALSYLGVLFLIPLFFRRQSQFALFHARQGALVFVAWIVLWTVNVVPLLGQIIWFFGSIVLLIISILGIIYSLRGEEWELPILGIYAKRLKL

Foldseek 3Di:
DDPVVVVVVVVCPQPPDDQVLLVLLLLLLVAPSLVVCVPPVVVDPLSPLSSVVSVVLNVLLVVLVVLCVDPPVSVVCSVVSVVVSVVVSVVSSVCSSVSHNDDDPPPVVPVVPDDD

pLDDT: mean 86.98, std 16.99, range [47.94, 98.5]